Protein AF-A0A7K0NZ99-F1 (afdb_monomer_lite)

Structure (mmCIF, N/CA/C/O backbone):
data_AF-A0A7K0NZ99-F1
#
_entry.id   AF-A0A7K0NZ99-F1
#
loop_
_atom_site.group_PDB
_atom_site.id
_atom_site.type_symbol
_atom_site.label_atom_id
_atom_site.label_alt_id
_atom_site.label_comp_id
_atom_site.label_asym_id
_atom_site.label_entity_id
_atom_site.label_seq_id
_atom_site.pdbx_PDB_ins_code
_atom_site.Cartn_x
_atom_site.Cartn_y
_atom_site.Cartn_z
_atom_site.occupancy
_atom_site.B_iso_or_equiv
_atom_site.auth_seq_id
_atom_site.auth_comp_id
_atom_site.auth_asym_id
_atom_site.auth_atom_id
_atom_site.pdbx_PDB_model_num
ATOM 1 N N . MET A 1 1 ? -3.216 16.483 -11.022 1.00 39.66 1 MET A N 1
ATOM 2 C CA . MET A 1 1 ? -2.498 16.803 -12.276 1.00 39.66 1 MET A CA 1
ATOM 3 C C . MET A 1 1 ? -1.956 15.500 -12.812 1.00 39.66 1 MET A C 1
ATOM 5 O O . MET A 1 1 ? -1.263 14.823 -12.070 1.00 39.66 1 MET A O 1
ATOM 9 N N . ILE A 1 2 ? -2.311 15.121 -14.036 1.00 43.19 2 ILE A N 1
ATOM 10 C CA . ILE A 1 2 ? -1.664 13.999 -14.721 1.00 43.19 2 ILE A CA 1
ATOM 11 C C . ILE A 1 2 ? -0.372 14.582 -15.298 1.00 43.19 2 ILE A C 1
ATOM 13 O O . ILE A 1 2 ? -0.442 15.496 -16.117 1.00 43.19 2 ILE A O 1
ATOM 17 N N . HIS A 1 3 ? 0.785 14.154 -14.794 1.00 52.03 3 HIS A N 1
ATOM 18 C CA . HIS A 1 3 ? 2.063 14.492 -15.415 1.00 52.03 3 HIS A CA 1
ATOM 19 C C . HIS A 1 3 ? 2.151 13.718 -16.735 1.00 52.03 3 HIS A C 1
ATOM 21 O O . HIS A 1 3 ? 2.028 12.497 -16.740 1.00 52.03 3 HIS A O 1
ATOM 27 N N . ASP A 1 4 ? 2.294 14.449 -17.840 1.00 58.53 4 ASP A N 1
ATOM 28 C CA . ASP A 1 4 ? 2.250 13.941 -19.223 1.00 58.53 4 ASP A CA 1
ATOM 29 C C . ASP A 1 4 ? 3.481 13.076 -19.590 1.00 58.53 4 ASP A C 1
ATOM 31 O O . ASP A 1 4 ? 3.519 12.444 -20.643 1.00 58.53 4 ASP A O 1
ATOM 35 N N . ASP A 1 5 ? 4.466 12.981 -18.689 1.00 77.38 5 ASP A N 1
ATOM 36 C CA . ASP A 1 5 ? 5.663 12.158 -18.857 1.00 77.38 5 ASP A CA 1
ATOM 37 C C . ASP A 1 5 ? 5.552 10.855 -18.058 1.00 77.38 5 ASP A C 1
ATOM 39 O O . ASP A 1 5 ? 5.582 10.835 -16.821 1.00 77.38 5 ASP A O 1
ATOM 43 N N . ARG A 1 6 ? 5.454 9.735 -18.784 1.00 84.94 6 ARG A N 1
ATOM 44 C CA . ARG A 1 6 ? 5.584 8.397 -18.193 1.00 84.94 6 ARG A CA 1
ATOM 45 C C . ARG A 1 6 ? 6.985 8.239 -17.588 1.00 84.94 6 ARG A C 1
ATOM 47 O O . ARG A 1 6 ? 7.961 8.579 -18.260 1.00 84.94 6 ARG A O 1
ATOM 54 N N . PRO A 1 7 ? 7.110 7.696 -16.365 1.00 93.19 7 PRO A N 1
ATOM 55 C CA . PRO A 1 7 ? 8.413 7.508 -15.750 1.00 93.19 7 PRO A CA 1
ATOM 56 C C . PRO A 1 7 ? 9.275 6.497 -16.499 1.00 93.19 7 PRO A C 1
ATOM 58 O O . PRO A 1 7 ? 8.796 5.635 -17.236 1.00 93.19 7 PRO A O 1
ATOM 61 N N . THR A 1 8 ? 10.572 6.609 -16.260 1.00 94.00 8 THR A N 1
ATOM 62 C CA . THR A 1 8 ? 11.622 5.733 -16.773 1.00 94.00 8 THR A CA 1
ATOM 63 C C . THR A 1 8 ? 12.283 4.992 -15.613 1.00 94.00 8 THR A C 1
ATOM 65 O O . THR A 1 8 ? 12.077 5.325 -14.445 1.00 94.00 8 THR A O 1
ATOM 68 N N . LEU A 1 9 ? 13.131 4.008 -15.917 1.00 94.50 9 LEU A N 1
ATOM 69 C CA . LEU A 1 9 ? 13.919 3.324 -14.885 1.00 94.50 9 LEU A CA 1
ATOM 70 C C . LEU A 1 9 ? 14.856 4.258 -14.108 1.00 94.50 9 LEU A C 1
ATOM 72 O O . LEU A 1 9 ? 15.238 3.913 -12.992 1.00 94.50 9 LEU A O 1
ATOM 76 N N . ASP A 1 10 ? 15.184 5.427 -14.655 1.00 95.81 10 ASP A N 1
ATOM 77 C CA . ASP A 1 10 ? 16.083 6.379 -14.008 1.00 95.81 10 ASP A CA 1
ATOM 78 C C . ASP A 1 10 ? 15.380 7.210 -12.924 1.00 95.81 10 ASP A C 1
ATOM 80 O O . ASP A 1 10 ? 16.040 7.664 -11.998 1.00 95.81 10 ASP A O 1
ATOM 84 N N . ASN A 1 11 ? 14.052 7.386 -12.998 1.00 95.69 11 ASN A N 1
ATOM 85 C CA . ASN A 1 11 ? 13.314 8.309 -12.121 1.00 95.69 11 ASN A CA 1
ATOM 86 C C . ASN A 1 11 ? 12.032 7.735 -11.485 1.00 95.69 11 ASN A C 1
ATOM 88 O O . ASN A 1 11 ? 11.333 8.440 -10.761 1.00 95.69 11 ASN A O 1
ATOM 92 N N . TRP A 1 12 ? 11.702 6.462 -11.714 1.00 95.56 12 TRP A N 1
ATOM 93 C CA . TRP A 1 12 ? 10.458 5.847 -11.224 1.00 95.56 12 TRP A CA 1
ATOM 94 C C . TRP A 1 12 ? 10.278 5.849 -9.695 1.00 95.56 12 TRP A C 1
ATOM 96 O O . TRP A 1 12 ? 9.150 5.774 -9.214 1.00 95.56 12 TRP A O 1
ATOM 106 N N . LEU A 1 13 ? 11.362 5.938 -8.919 1.00 95.38 13 LEU A N 1
ATOM 107 C CA . LEU A 1 13 ? 11.315 6.019 -7.450 1.00 95.38 13 LEU A CA 1
ATOM 108 C C . LEU A 1 13 ? 11.381 7.453 -6.912 1.00 95.38 13 LEU A C 1
ATOM 110 O O . LEU A 1 13 ? 11.407 7.654 -5.698 1.00 95.38 13 LEU A O 1
ATOM 114 N N . GLU A 1 14 ? 11.415 8.447 -7.791 1.00 95.38 14 GLU A N 1
ATOM 115 C CA . GLU A 1 14 ? 11.511 9.851 -7.418 1.00 95.38 14 GLU A CA 1
ATOM 116 C C . GLU A 1 14 ? 10.133 10.522 -7.506 1.00 95.38 14 GLU A C 1
ATOM 118 O O . GLU A 1 14 ? 9.314 10.168 -8.363 1.00 95.38 14 GLU A O 1
ATOM 123 N N . PRO A 1 15 ? 9.827 11.510 -6.647 1.00 92.56 15 PR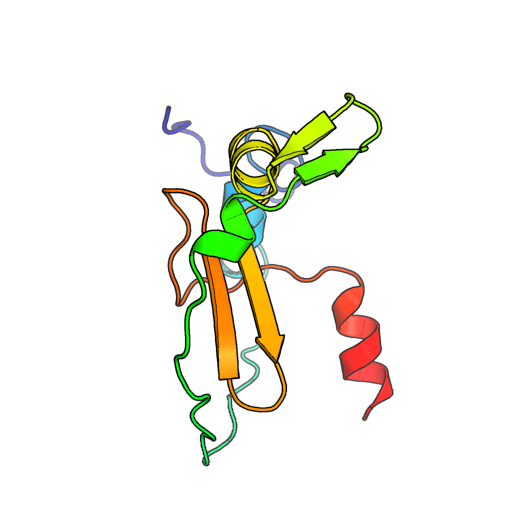O A N 1
ATOM 124 C CA . PRO A 1 15 ? 8.679 12.377 -6.867 1.00 92.56 15 PRO A CA 1
ATOM 125 C C . PRO A 1 15 ? 8.798 13.116 -8.213 1.00 92.56 15 PRO A C 1
ATOM 127 O O . PRO A 1 15 ? 9.891 13.564 -8.559 1.00 92.56 15 PRO A O 1
ATOM 130 N N . PRO A 1 16 ? 7.694 13.298 -8.961 1.00 91.75 16 PRO A N 1
ATOM 131 C CA . PRO A 1 16 ? 6.312 12.924 -8.635 1.00 91.75 16 PRO A CA 1
ATOM 132 C C . PRO A 1 16 ? 5.912 11.503 -9.091 1.00 91.75 16 PRO A C 1
ATOM 134 O O . PRO A 1 16 ? 4.749 11.125 -8.980 1.00 91.75 16 PRO A O 1
ATOM 137 N N . HIS A 1 17 ? 6.841 10.714 -9.632 1.00 94.12 17 HIS A N 1
ATOM 138 C CA . HIS A 1 17 ? 6.557 9.445 -10.307 1.00 94.12 17 HIS A CA 1
ATOM 139 C C . HIS A 1 17 ? 6.323 8.254 -9.374 1.00 94.12 17 HIS A C 1
ATOM 141 O O . HIS A 1 17 ? 5.751 7.248 -9.807 1.00 94.12 17 HIS A O 1
ATOM 147 N N . LEU A 1 18 ? 6.763 8.360 -8.119 1.00 93.62 18 LEU A N 1
ATOM 148 C CA . LEU A 1 18 ? 6.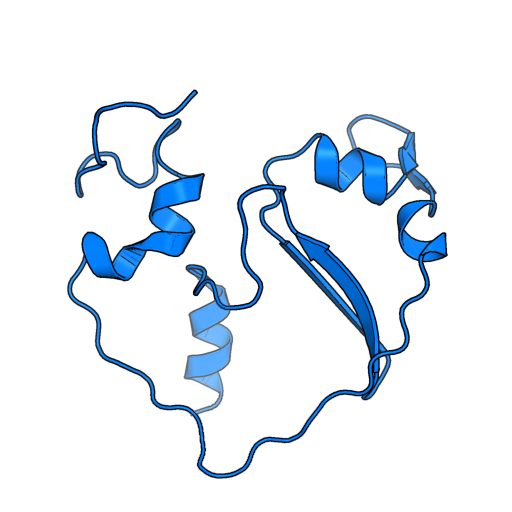758 7.274 -7.140 1.00 93.62 18 LEU A CA 1
ATOM 149 C C . LEU A 1 18 ? 5.400 6.550 -7.053 1.00 93.62 18 LEU A C 1
ATOM 151 O O . LEU A 1 18 ? 5.332 5.361 -7.352 1.00 93.62 18 LEU A O 1
ATOM 155 N N . HIS A 1 19 ? 4.312 7.257 -6.729 1.00 91.75 19 HIS A N 1
ATOM 156 C CA . HIS A 1 19 ? 2.986 6.656 -6.482 1.00 91.75 19 HIS A CA 1
ATOM 157 C C . HIS A 1 19 ? 2.417 5.871 -7.659 1.00 91.75 19 HIS A C 1
ATOM 159 O O . HIS A 1 19 ? 1.787 4.825 -7.489 1.00 91.75 19 HIS A O 1
ATOM 165 N N . TRP A 1 20 ? 2.632 6.370 -8.875 1.00 93.19 20 TRP A N 1
ATOM 166 C CA . TRP A 1 20 ? 2.253 5.636 -10.074 1.00 93.19 20 TRP A CA 1
ATOM 167 C C . TRP A 1 20 ? 3.146 4.401 -10.226 1.00 93.19 20 TRP A C 1
ATOM 169 O O . TRP A 1 20 ? 2.674 3.273 -10.349 1.00 93.19 20 TRP A O 1
ATOM 179 N N . SER A 1 21 ? 4.459 4.584 -10.131 1.00 95.62 21 SER A N 1
ATOM 180 C CA . SER A 1 21 ? 5.417 3.520 -10.421 1.00 95.62 21 SER A CA 1
ATOM 181 C C . SER A 1 21 ? 5.320 2.335 -9.457 1.00 95.62 21 SER A C 1
ATOM 183 O O . SER A 1 21 ? 5.503 1.193 -9.881 1.00 95.62 21 SER A O 1
ATOM 185 N N . LEU A 1 22 ? 4.965 2.562 -8.185 1.00 95.12 22 LEU A N 1
ATOM 186 C CA . LEU A 1 22 ? 4.760 1.481 -7.213 1.00 95.12 22 LEU A CA 1
ATOM 187 C C . LEU A 1 22 ? 3.577 0.568 -7.565 1.00 95.12 22 LEU A C 1
ATOM 189 O O . LEU A 1 22 ? 3.597 -0.603 -7.192 1.00 95.12 22 LEU A O 1
ATOM 193 N N . ARG A 1 23 ? 2.588 1.057 -8.319 1.00 95.44 23 ARG A N 1
ATOM 194 C CA . ARG A 1 23 ? 1.414 0.284 -8.770 1.00 95.44 23 ARG A CA 1
ATOM 195 C C . ARG A 1 23 ? 1.536 -0.224 -10.207 1.00 95.44 23 ARG A C 1
ATOM 197 O O . ARG A 1 23 ? 0.845 -1.158 -10.607 1.00 95.44 23 ARG A O 1
ATOM 204 N N . HIS A 1 24 ? 2.474 0.341 -10.962 1.00 94.69 24 HIS A N 1
ATOM 205 C CA . HIS A 1 24 ? 2.695 0.055 -12.378 1.00 94.69 24 HIS A CA 1
ATOM 206 C C . HIS A 1 24 ? 4.083 -0.540 -12.670 1.00 94.69 24 HIS A C 1
ATOM 208 O O . HIS A 1 24 ? 4.536 -0.549 -13.810 1.00 94.69 24 HIS A O 1
ATOM 214 N N . ALA A 1 25 ? 4.764 -1.113 -11.670 1.00 94.69 25 ALA A N 1
ATOM 215 C CA . ALA A 1 25 ? 6.141 -1.610 -11.800 1.00 94.69 25 ALA A CA 1
ATOM 216 C C . ALA A 1 25 ? 6.359 -2.587 -12.978 1.00 94.69 25 ALA A C 1
ATOM 218 O O . ALA A 1 25 ? 7.426 -2.597 -13.589 1.00 94.69 25 ALA A O 1
ATOM 219 N N . ARG A 1 26 ? 5.341 -3.381 -13.343 1.00 95.00 26 ARG A N 1
ATOM 220 C CA . ARG A 1 26 ? 5.384 -4.312 -14.491 1.00 95.00 26 ARG A CA 1
ATOM 221 C C . ARG A 1 26 ? 5.448 -3.633 -15.862 1.00 95.00 26 ARG A C 1
ATOM 223 O O . ARG A 1 26 ? 5.772 -4.296 -16.839 1.00 95.00 26 ARG A O 1
ATOM 230 N N . GLU A 1 27 ? 5.100 -2.353 -15.936 1.00 94.31 27 GLU A N 1
ATOM 231 C CA . GLU A 1 27 ? 5.209 -1.536 -17.148 1.00 94.31 27 GLU A CA 1
ATOM 232 C C . GLU A 1 27 ? 6.617 -0.944 -17.310 1.00 94.31 27 GLU A C 1
ATOM 234 O O . GLU A 1 27 ? 6.969 -0.494 -18.396 1.00 94.31 27 GLU A O 1
ATOM 239 N N . LEU A 1 28 ? 7.431 -0.977 -16.248 1.00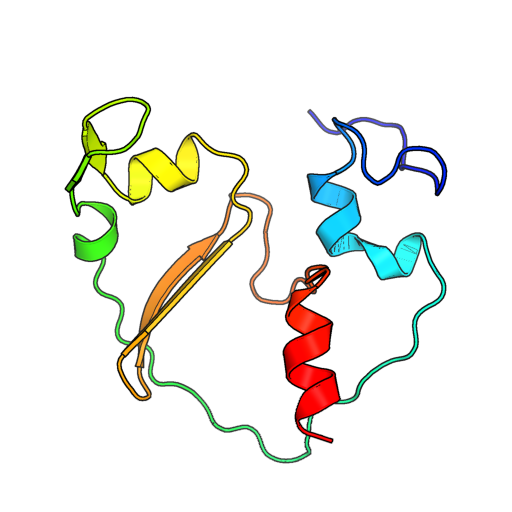 94.25 28 LEU A N 1
ATOM 240 C CA . LEU A 1 28 ? 8.783 -0.417 -16.208 1.00 94.25 28 LEU A CA 1
ATOM 241 C C . LEU A 1 28 ? 9.867 -1.502 -16.218 1.00 94.25 28 LEU A C 1
ATOM 243 O O . LEU A 1 28 ? 10.896 -1.353 -16.872 1.00 94.25 28 LEU A O 1
ATOM 247 N N . ILE A 1 29 ? 9.646 -2.596 -15.484 1.00 93.31 29 ILE A N 1
ATOM 248 C CA . ILE A 1 29 ? 10.634 -3.652 -15.242 1.00 93.31 29 ILE A CA 1
ATOM 249 C C . ILE A 1 29 ? 10.044 -4.998 -15.691 1.00 93.31 29 ILE A C 1
ATOM 251 O O . ILE A 1 29 ? 8.886 -5.288 -15.378 1.00 93.31 29 ILE A O 1
ATOM 255 N N . PRO A 1 30 ? 10.815 -5.866 -16.376 1.00 95.56 30 PRO A N 1
ATOM 256 C CA . PRO A 1 30 ? 10.380 -7.229 -16.660 1.00 95.56 30 PRO A CA 1
ATOM 257 C C . PRO A 1 30 ? 9.999 -7.977 -15.376 1.00 95.56 30 PRO A C 1
ATOM 259 O O . PRO A 1 30 ? 10.784 -8.054 -14.431 1.00 95.56 30 PRO A O 1
ATOM 262 N N . THR A 1 31 ? 8.799 -8.557 -15.344 1.00 96.31 31 THR A N 1
ATOM 263 C CA . THR A 1 31 ? 8.285 -9.293 -14.179 1.00 96.31 31 THR A CA 1
ATOM 264 C C . THR A 1 31 ? 7.893 -10.717 -14.548 1.00 96.31 31 THR A C 1
ATOM 266 O O . THR A 1 31 ? 7.437 -10.994 -15.657 1.00 96.31 31 THR A O 1
ATOM 269 N N . ALA A 1 32 ? 8.050 -11.633 -13.592 1.00 95.75 32 ALA A N 1
ATOM 270 C CA . ALA A 1 32 ? 7.463 -12.963 -13.662 1.00 95.75 32 ALA A CA 1
ATOM 271 C C . ALA A 1 32 ? 6.126 -12.975 -12.908 1.00 95.75 32 ALA A C 1
ATOM 273 O O . ALA A 1 32 ? 6.012 -12.420 -11.815 1.00 95.75 32 ALA A O 1
ATOM 274 N N . LEU A 1 33 ? 5.113 -13.633 -13.476 1.00 93.38 33 LEU A N 1
ATOM 275 C CA . LEU A 1 33 ? 3.816 -13.785 -12.822 1.00 93.38 33 LEU A CA 1
ATOM 276 C C . LEU A 1 33 ? 3.888 -14.855 -11.725 1.00 93.38 33 LEU A C 1
ATOM 278 O O . LEU A 1 33 ? 4.053 -16.040 -12.019 1.00 93.38 33 LEU A O 1
ATOM 282 N N . VAL A 1 34 ? 3.654 -14.453 -10.477 1.00 92.38 34 VAL A N 1
ATOM 283 C CA . VAL A 1 34 ? 3.317 -15.382 -9.391 1.00 92.38 34 VAL A CA 1
ATOM 284 C C . VAL A 1 34 ? 1.817 -15.662 -9.466 1.00 92.38 34 VAL A C 1
ATOM 286 O O . VAL A 1 34 ? 0.997 -14.786 -9.194 1.00 92.38 34 VAL A O 1
ATOM 289 N N . ARG A 1 35 ? 1.442 -16.869 -9.902 1.00 93.69 35 ARG A N 1
ATOM 290 C CA . ARG A 1 35 ? 0.029 -17.262 -10.007 1.00 93.69 35 ARG A CA 1
ATOM 291 C C . ARG A 1 35 ? -0.566 -17.453 -8.611 1.00 93.69 35 ARG A C 1
ATOM 293 O O . ARG A 1 35 ? 0.075 -18.037 -7.742 1.00 93.69 35 ARG A O 1
ATOM 300 N N . ARG A 1 36 ? -1.809 -17.005 -8.418 1.00 91.75 36 ARG A N 1
ATOM 301 C CA . ARG A 1 36 ? -2.594 -17.363 -7.227 1.00 91.75 36 ARG A CA 1
ATOM 302 C C . ARG A 1 36 ? -2.852 -18.876 -7.182 1.00 91.75 36 ARG A C 1
ATOM 304 O O . ARG A 1 36 ? -2.850 -19.527 -8.227 1.00 91.75 36 ARG A O 1
ATOM 311 N N . GLY A 1 37 ? -3.137 -19.405 -5.993 1.00 91.75 37 GLY A N 1
ATOM 312 C CA . GLY A 1 37 ? -3.610 -20.783 -5.828 1.00 91.75 37 GLY A CA 1
ATOM 313 C C . GLY A 1 37 ? -4.977 -21.030 -6.481 1.00 91.75 37 GLY A C 1
ATOM 314 O O . GLY A 1 37 ? -5.710 -20.090 -6.799 1.00 91.75 37 GLY A O 1
ATOM 315 N N . GLU A 1 38 ? -5.319 -22.303 -6.682 1.00 94.81 38 GLU A N 1
ATOM 316 C CA . GLU A 1 38 ? -6.596 -22.715 -7.288 1.00 94.81 38 GLU A CA 1
ATOM 317 C C . GLU A 1 38 ? -7.794 -22.434 -6.373 1.00 94.81 38 GLU A C 1
ATOM 319 O O . GLU A 1 38 ? -8.863 -22.043 -6.844 1.00 94.81 38 GLU A O 1
ATOM 324 N N . SER A 1 39 ? -7.610 -22.592 -5.060 1.00 94.50 39 SER A N 1
ATOM 325 C CA . SER A 1 39 ? -8.622 -22.295 -4.053 1.00 94.50 39 SER A CA 1
ATOM 326 C C . SER A 1 39 ? -8.462 -20.876 -3.509 1.00 94.50 39 SER A C 1
ATOM 328 O O . SER A 1 39 ? -7.362 -20.404 -3.220 1.00 94.50 39 SER A O 1
ATOM 330 N N . ILE A 1 40 ? -9.593 -20.189 -3.353 1.00 90.50 40 ILE A N 1
ATOM 331 C CA . ILE A 1 40 ? -9.668 -18.863 -2.739 1.00 90.50 40 ILE A CA 1
ATOM 332 C C . ILE A 1 40 ? -10.430 -19.012 -1.435 1.00 90.50 40 ILE A C 1
ATOM 334 O O . ILE A 1 40 ? -11.528 -19.566 -1.408 1.00 90.50 40 ILE A O 1
ATOM 338 N N . ARG A 1 41 ? -9.867 -18.471 -0.359 1.00 91.12 41 ARG A N 1
ATOM 339 C CA . ARG A 1 41 ? -10.594 -18.279 0.889 1.00 91.12 41 ARG A CA 1
ATOM 340 C C . ARG A 1 41 ? -11.085 -16.840 0.943 1.00 91.12 41 ARG A C 1
ATOM 342 O O . ARG A 1 41 ? -10.274 -15.929 1.080 1.00 91.12 41 ARG A O 1
ATOM 349 N N . ALA A 1 42 ? -12.396 -16.650 0.818 1.00 93.00 42 ALA A N 1
ATOM 350 C CA . ALA A 1 42 ? -13.012 -15.343 1.007 1.00 93.00 42 ALA A CA 1
ATOM 351 C C . ALA A 1 42 ? -12.847 -14.889 2.467 1.00 93.00 42 ALA A C 1
ATOM 353 O O . ALA A 1 42 ? -13.027 -15.685 3.392 1.00 93.00 42 ALA A O 1
ATOM 354 N N . LEU A 1 43 ? -12.491 -13.621 2.656 1.00 95.19 43 LEU A N 1
ATOM 355 C CA . LEU A 1 43 ? -12.558 -12.960 3.957 1.00 95.19 43 LEU A CA 1
ATOM 356 C C . LEU A 1 43 ? -13.978 -12.421 4.162 1.00 95.19 43 LEU A C 1
ATOM 358 O O . LEU A 1 43 ? -14.678 -12.136 3.189 1.00 95.19 43 LEU A O 1
ATOM 362 N N . ARG A 1 44 ? -14.415 -12.317 5.417 1.00 97.38 44 ARG A N 1
ATOM 363 C CA . ARG A 1 44 ? -15.695 -11.682 5.753 1.00 97.38 44 ARG A CA 1
ATOM 364 C C . ARG A 1 44 ? -15.531 -10.173 5.648 1.00 97.38 44 ARG A C 1
ATOM 366 O O . ARG A 1 44 ? -14.491 -9.657 6.039 1.00 97.38 44 ARG A O 1
ATOM 373 N N . ASP A 1 45 ? -16.549 -9.494 5.152 1.00 96.50 45 ASP A N 1
ATOM 374 C CA . ASP A 1 45 ? -16.608 -8.035 5.142 1.00 96.50 45 ASP A CA 1
ATOM 375 C C . ASP A 1 45 ? -17.418 -7.579 6.363 1.00 96.50 45 ASP A C 1
ATOM 377 O O . ASP A 1 45 ? -18.568 -7.994 6.521 1.00 96.50 45 ASP A O 1
ATOM 381 N N . ASP A 1 46 ? -16.786 -6.838 7.273 1.00 97.50 46 ASP A N 1
ATOM 382 C CA . ASP A 1 46 ? -17.358 -6.386 8.553 1.00 97.50 46 ASP A CA 1
ATOM 383 C C . ASP A 1 46 ? -16.807 -4.992 8.921 1.00 97.50 46 ASP A C 1
ATOM 385 O O . ASP A 1 46 ? -16.125 -4.846 9.942 1.00 97.50 46 ASP A O 1
ATOM 389 N N . PRO A 1 47 ? -16.997 -3.980 8.049 1.00 95.75 47 PRO A N 1
ATOM 390 C CA . PRO A 1 47 ? -16.360 -2.680 8.204 1.00 95.75 47 PRO A CA 1
ATOM 391 C C . PRO A 1 47 ? -16.887 -1.930 9.432 1.00 95.75 47 PRO A C 1
ATOM 393 O O . PRO A 1 47 ? -18.091 -1.838 9.668 1.00 95.75 47 PRO A O 1
ATOM 396 N N . ASP A 1 48 ? -15.960 -1.345 10.184 1.00 96.00 48 ASP A N 1
ATOM 397 C CA . ASP A 1 48 ? -16.223 -0.425 11.286 1.00 96.00 48 ASP A CA 1
ATOM 398 C C . ASP A 1 48 ? -15.688 0.958 10.899 1.00 96.00 48 ASP A C 1
ATOM 400 O O . ASP A 1 48 ? -14.510 1.270 11.097 1.00 96.00 48 ASP A O 1
ATOM 404 N N . ASP A 1 49 ? -16.560 1.792 10.327 1.00 91.19 49 ASP A N 1
ATOM 405 C CA . ASP A 1 49 ? -16.210 3.153 9.894 1.00 91.19 49 ASP A CA 1
ATOM 406 C C . ASP A 1 49 ? -15.689 4.018 11.056 1.00 91.19 49 ASP A C 1
ATOM 408 O O . ASP A 1 49 ? -14.884 4.928 10.840 1.00 91.19 49 ASP A O 1
ATOM 412 N N . GLY A 1 50 ? -16.057 3.689 12.302 1.00 96.38 50 GLY A N 1
ATOM 413 C CA . GLY A 1 50 ? -15.555 4.360 13.501 1.00 96.38 50 GLY A CA 1
ATOM 414 C C . GLY A 1 50 ? -14.043 4.212 13.689 1.00 96.38 50 GLY A C 1
ATOM 415 O O . GLY A 1 50 ? -13.430 5.010 14.402 1.00 96.38 50 GLY A O 1
ATOM 416 N N . LEU A 1 51 ? -13.405 3.246 13.014 1.00 97.19 51 LEU A N 1
ATOM 417 C CA . LEU A 1 51 ? -11.950 3.111 12.999 1.00 97.19 51 LEU A CA 1
ATOM 418 C C . LEU A 1 51 ? -11.257 4.302 12.328 1.00 97.19 51 LEU A C 1
ATOM 420 O O . LEU A 1 51 ? -10.149 4.651 12.733 1.00 97.19 51 LEU A O 1
ATOM 424 N N . LEU A 1 52 ? -11.885 4.960 11.349 1.00 97.56 52 LEU A N 1
ATOM 425 C CA . LEU A 1 52 ? -11.312 6.153 10.714 1.00 97.56 52 LEU A CA 1
ATOM 426 C C . LEU A 1 52 ? -11.320 7.369 11.649 1.00 97.56 52 LEU A C 1
ATOM 428 O O . LEU A 1 52 ? -10.437 8.220 11.539 1.00 97.56 52 LEU A O 1
ATOM 432 N N . ASP A 1 53 ? -12.251 7.419 12.599 1.00 97.94 53 ASP A N 1
ATOM 433 C CA . ASP A 1 53 ? -12.375 8.500 13.582 1.00 97.94 53 ASP A CA 1
ATOM 434 C C . ASP A 1 53 ? -11.482 8.299 14.816 1.00 97.94 53 ASP A C 1
ATOM 436 O O . ASP A 1 53 ? -11.388 9.180 15.673 1.00 97.94 53 ASP A O 1
ATOM 440 N N . LEU A 1 54 ? -10.794 7.155 14.925 1.00 97.88 54 LEU A N 1
ATOM 441 C CA . LEU A 1 54 ? -9.886 6.903 16.038 1.00 97.88 54 LEU A CA 1
ATOM 442 C C . LEU A 1 54 ? -8.744 7.917 16.052 1.00 97.88 54 LEU A C 1
ATOM 444 O O . LEU A 1 54 ? -7.933 8.012 15.132 1.00 97.88 54 LEU A O 1
ATOM 448 N N . GLU A 1 55 ? -8.664 8.648 17.155 1.00 98.00 55 GLU A N 1
ATOM 449 C CA . GLU A 1 55 ? -7.641 9.652 17.398 1.00 98.00 55 GLU A CA 1
ATOM 450 C C . GLU A 1 55 ? -6.360 9.020 17.944 1.00 98.00 55 GLU A C 1
ATOM 452 O O . GLU A 1 55 ? -6.385 8.248 18.906 1.00 98.00 55 GLU A O 1
ATOM 457 N N . PHE A 1 56 ? -5.218 9.435 17.406 1.00 97.06 56 PHE A N 1
ATOM 458 C CA . PHE A 1 56 ? -3.907 9.079 17.934 1.00 97.06 56 PHE A CA 1
ATOM 459 C C . PHE A 1 56 ? -2.984 10.298 17.974 1.00 97.06 56 PHE A C 1
ATOM 461 O O . PHE A 1 56 ? -3.201 11.301 17.293 1.00 97.06 56 PHE A O 1
ATOM 468 N N . VAL A 1 57 ? -1.943 10.224 18.804 1.00 97.38 57 VAL A N 1
ATOM 469 C CA . VAL A 1 57 ? -0.912 11.265 18.891 1.00 97.38 57 VAL A CA 1
ATOM 470 C C . VAL A 1 57 ? 0.293 10.813 18.076 1.00 97.38 57 VAL A C 1
ATOM 472 O O . VAL A 1 57 ? 0.994 9.880 18.460 1.00 97.38 57 VAL A O 1
ATOM 475 N N . GLY A 1 58 ? 0.512 11.463 16.936 1.00 91.00 58 GLY A N 1
ATOM 476 C CA . GLY A 1 58 ? 1.687 11.268 16.095 1.00 91.00 58 GLY A CA 1
ATOM 477 C C . GLY A 1 58 ? 2.717 12.387 16.262 1.00 91.00 58 GLY A C 1
ATOM 478 O O . GLY A 1 58 ? 2.551 13.315 17.051 1.00 91.00 58 GLY A O 1
ATOM 479 N N . HIS A 1 59 ? 3.776 12.333 15.454 1.00 90.06 59 HIS A N 1
ATOM 480 C CA . HIS A 1 59 ? 4.835 13.352 15.436 1.00 90.06 59 HIS A CA 1
ATOM 481 C C . HIS A 1 59 ? 4.340 14.760 15.046 1.00 90.06 59 HIS A C 1
ATOM 483 O O . HIS A 1 59 ? 4.914 15.754 15.474 1.00 90.06 59 HIS A O 1
ATOM 489 N N . GLN A 1 60 ? 3.263 14.846 14.259 1.00 90.44 60 GLN A N 1
ATOM 490 C CA . GLN A 1 60 ? 2.604 16.097 13.854 1.00 90.44 60 GLN A CA 1
ATOM 491 C C . GLN A 1 60 ? 1.466 16.507 14.807 1.00 90.44 60 GLN A C 1
ATOM 493 O O . GLN A 1 60 ? 0.677 17.389 14.483 1.00 90.44 60 GLN A O 1
ATOM 498 N N . GLY A 1 61 ? 1.370 15.874 15.979 1.00 95.00 61 GLY A N 1
ATOM 499 C CA . GLY A 1 61 ? 0.309 16.111 16.950 1.00 95.00 61 GLY A CA 1
ATOM 500 C C 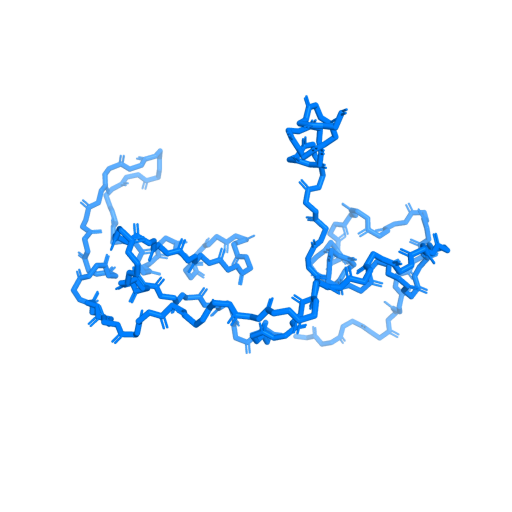. GLY A 1 61 ? -0.845 15.117 16.838 1.00 95.00 61 GLY A C 1
ATOM 501 O O . GLY A 1 61 ? -0.707 14.017 16.295 1.00 95.00 61 GLY A O 1
ATOM 502 N N . ARG A 1 62 ? -1.978 15.495 17.431 1.00 97.69 62 ARG A N 1
ATOM 503 C CA . ARG A 1 62 ? -3.176 14.660 17.532 1.00 97.69 62 ARG A CA 1
ATOM 504 C C . ARG A 1 62 ? -4.030 14.759 16.264 1.00 97.69 62 ARG A C 1
ATOM 506 O O . ARG A 1 62 ? -4.275 15.871 15.804 1.00 97.69 62 ARG A O 1
ATOM 513 N N . ARG A 1 63 ? -4.467 13.617 15.725 1.00 97.56 63 ARG A N 1
ATOM 514 C CA . ARG A 1 63 ? -5.366 13.518 14.560 1.00 97.56 63 ARG A CA 1
ATOM 515 C C . ARG A 1 63 ? -6.066 12.160 14.496 1.00 97.56 63 ARG A C 1
ATOM 517 O O . ARG A 1 63 ? -5.566 11.189 15.070 1.00 97.56 63 ARG A O 1
ATOM 524 N N . SER A 1 64 ? -7.136 12.079 13.708 1.00 98.06 64 SER A N 1
ATOM 525 C CA . SER A 1 64 ? -7.799 10.817 13.377 1.00 98.06 64 SER A CA 1
ATOM 526 C C . SER A 1 64 ? -6.987 9.973 12.387 1.00 98.06 64 SER A C 1
ATOM 528 O O . SER A 1 64 ? -6.161 10.500 11.629 1.00 98.06 64 SER A O 1
ATOM 530 N N . ILE A 1 65 ? -7.237 8.660 12.357 1.00 97.31 65 ILE A N 1
ATOM 531 C CA . ILE A 1 65 ? -6.684 7.744 11.344 1.00 97.31 65 ILE A CA 1
ATOM 532 C C . ILE A 1 65 ? -7.070 8.203 9.933 1.00 97.31 65 ILE A C 1
ATOM 534 O O . ILE A 1 65 ? -6.204 8.281 9.065 1.00 97.31 65 ILE A O 1
ATOM 538 N N . GLY A 1 66 ? -8.331 8.573 9.705 1.00 97.25 66 GLY A N 1
ATOM 539 C CA . GLY A 1 66 ? -8.808 9.039 8.403 1.00 97.25 66 GLY A CA 1
ATOM 540 C C . GLY A 1 66 ? -8.092 10.306 7.934 1.00 97.25 66 GLY A C 1
ATOM 541 O O . GLY A 1 66 ? -7.623 10.365 6.798 1.00 97.25 66 GLY A O 1
ATOM 542 N N . THR A 1 67 ? -7.915 11.287 8.826 1.00 96.75 67 THR A N 1
ATOM 543 C CA . THR A 1 67 ? -7.149 12.505 8.515 1.00 96.75 67 THR A CA 1
ATOM 544 C C . THR A 1 67 ? -5.697 12.169 8.206 1.00 96.75 67 THR A C 1
ATOM 546 O O . THR A 1 67 ? -5.119 12.706 7.265 1.00 96.75 67 THR A O 1
ATOM 549 N N . TRP A 1 68 ? -5.080 11.275 8.981 1.00 96.81 68 TRP A N 1
ATOM 550 C CA . TRP A 1 68 ? -3.710 10.845 8.724 1.00 96.81 68 TRP A CA 1
ATOM 551 C C . TRP A 1 68 ? -3.549 10.217 7.336 1.00 96.81 68 TRP A C 1
ATOM 553 O O . TRP A 1 68 ? -2.658 10.627 6.597 1.00 96.81 68 TRP A O 1
ATOM 563 N N . LEU A 1 69 ? -4.427 9.285 6.964 1.00 96.19 69 LEU A N 1
ATOM 564 C CA . LEU A 1 69 ? -4.396 8.618 5.662 1.00 96.19 69 LEU A CA 1
ATOM 565 C C . LEU A 1 69 ? -4.559 9.608 4.500 1.00 96.19 69 LEU A C 1
ATOM 567 O O . LEU A 1 69 ? -3.839 9.513 3.517 1.00 96.19 69 LEU A O 1
ATOM 571 N N . GLN A 1 70 ? -5.437 10.607 4.635 1.00 95.12 70 GLN A N 1
ATOM 572 C CA . GLN A 1 70 ? -5.656 11.632 3.603 1.00 95.12 70 GLN A CA 1
ATOM 573 C C . GLN A 1 70 ? -4.514 12.651 3.473 1.00 95.12 70 GLN A C 1
ATOM 575 O O . GLN A 1 70 ? -4.369 13.284 2.432 1.00 95.12 70 GLN A O 1
ATOM 580 N N . THR A 1 71 ? -3.750 12.869 4.545 1.00 93.19 71 THR A N 1
ATOM 581 C CA . THR A 1 71 ? -2.699 13.904 4.616 1.00 93.19 71 THR A CA 1
ATOM 582 C C . THR A 1 71 ? -1.290 13.343 4.458 1.00 93.19 71 THR A C 1
ATOM 584 O O . THR A 1 71 ? -0.312 14.076 4.612 1.00 93.19 71 THR A O 1
ATOM 587 N N . THR A 1 72 ? -1.172 12.046 4.186 1.00 91.12 72 THR A N 1
ATOM 588 C CA . THR A 1 72 ? 0.105 11.373 3.967 1.00 91.12 72 THR A CA 1
ATOM 589 C C . THR A 1 72 ? 0.100 10.613 2.654 1.00 91.12 72 THR A C 1
ATOM 591 O O . THR A 1 72 ? -0.939 10.396 2.045 1.00 91.12 72 THR A O 1
ATOM 594 N N . GLU A 1 73 ? 1.285 10.190 2.235 1.00 92.38 73 GLU A N 1
ATOM 595 C CA . GLU A 1 73 ? 1.528 9.466 0.988 1.00 92.38 73 GLU A CA 1
ATOM 596 C C . GLU A 1 73 ? 1.172 7.964 1.114 1.00 92.38 73 GLU A C 1
ATOM 598 O O . GLU A 1 73 ? 1.914 7.094 0.661 1.00 92.38 73 GLU A O 1
ATOM 603 N N . VAL A 1 74 ? 0.086 7.624 1.821 1.00 94.88 74 VAL A N 1
ATOM 604 C CA . VAL A 1 74 ? -0.387 6.236 1.953 1.00 94.88 74 VAL A CA 1
ATOM 605 C C . VAL A 1 74 ? -1.293 5.909 0.771 1.00 94.88 74 VAL A C 1
ATOM 607 O O . VAL A 1 74 ? -2.317 6.555 0.582 1.00 94.88 74 VAL A O 1
ATOM 610 N N . ASP A 1 75 ? -0.962 4.859 0.020 1.00 96.06 75 ASP A N 1
ATOM 611 C CA . ASP A 1 75 ? -1.795 4.412 -1.103 1.00 96.06 75 ASP A CA 1
ATOM 612 C C . ASP A 1 75 ? -2.990 3.555 -0.636 1.00 96.06 75 ASP A C 1
ATOM 614 O O . ASP A 1 75 ? -4.100 3.665 -1.162 1.00 96.06 75 ASP A O 1
ATOM 618 N N . SER A 1 76 ? -2.801 2.691 0.370 1.00 96.00 76 SER A N 1
ATOM 619 C CA . SER A 1 76 ? -3.882 1.867 0.935 1.00 96.00 76 SER A CA 1
ATOM 620 C C . SER A 1 76 ? -3.592 1.361 2.352 1.00 96.00 76 SER A C 1
ATOM 622 O O . SER A 1 76 ? -2.437 1.231 2.761 1.00 96.00 76 SER A O 1
ATOM 624 N N . LEU A 1 77 ? -4.659 1.050 3.093 1.00 96.62 77 LEU A N 1
ATOM 625 C CA . LEU A 1 77 ? -4.623 0.393 4.398 1.00 96.62 77 LEU A CA 1
ATOM 626 C C . LEU A 1 77 ? -5.771 -0.619 4.503 1.00 96.62 77 LEU A C 1
ATOM 628 O O . LEU A 1 77 ? -6.935 -0.251 4.366 1.00 96.62 77 LEU A O 1
ATOM 632 N N . THR A 1 78 ? -5.444 -1.864 4.849 1.00 96.44 78 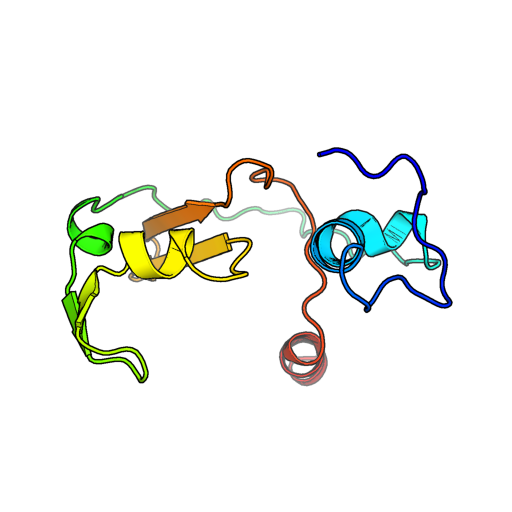THR A N 1
ATOM 633 C CA . THR A 1 78 ? -6.426 -2.903 5.195 1.00 96.44 78 THR A CA 1
ATOM 634 C C . THR A 1 78 ? -6.152 -3.410 6.608 1.00 96.44 78 THR A C 1
ATOM 636 O O . THR A 1 78 ? -5.013 -3.743 6.942 1.00 96.44 78 THR A O 1
ATOM 639 N N . VAL A 1 79 ? -7.190 -3.504 7.440 1.00 97.31 79 VAL A N 1
ATOM 640 C CA . VAL A 1 79 ? -7.114 -4.058 8.798 1.00 97.31 79 VAL A CA 1
ATOM 641 C C . VAL A 1 79 ? -7.983 -5.303 8.886 1.00 97.31 79 VAL A C 1
ATOM 643 O O . VAL A 1 79 ? -9.171 -5.277 8.564 1.00 97.31 79 VAL A O 1
ATOM 646 N N . LEU A 1 80 ? -7.384 -6.393 9.364 1.00 97.50 80 LEU A N 1
ATOM 647 C CA . LEU A 1 80 ? -8.066 -7.662 9.596 1.00 97.50 80 LEU A CA 1
ATOM 648 C C . LEU A 1 80 ? -8.236 -7.923 11.094 1.00 97.50 80 LEU A C 1
ATOM 650 O O . LEU A 1 80 ? -7.290 -7.777 11.871 1.00 97.50 80 LEU A O 1
ATOM 654 N N . ARG A 1 81 ? -9.419 -8.398 11.490 1.00 97.12 81 ARG A N 1
ATOM 655 C CA . ARG A 1 81 ? -9.685 -8.994 12.805 1.00 97.12 81 ARG A CA 1
ATOM 656 C C . ARG A 1 81 ? -10.120 -10.443 12.604 1.00 97.12 81 ARG A C 1
ATOM 658 O O . ARG A 1 81 ? -11.269 -10.727 12.278 1.00 97.12 81 ARG A O 1
ATOM 665 N N . GLY A 1 82 ? -9.188 -11.375 12.796 1.00 95.75 82 GLY A N 1
ATOM 666 C CA . GLY A 1 82 ? -9.433 -12.789 12.506 1.00 95.75 82 GLY A CA 1
ATOM 667 C C . GLY A 1 82 ? -9.673 -13.013 11.011 1.00 95.75 82 GLY A C 1
ATOM 668 O O . GLY A 1 82 ? -8.768 -12.814 10.207 1.00 95.75 82 GLY A O 1
ATOM 669 N N . GLU A 1 83 ? -10.883 -13.440 10.643 1.00 96.00 83 GLU A N 1
ATOM 670 C CA . GLU A 1 83 ? -11.279 -13.660 9.241 1.00 96.00 83 GLU A CA 1
ATOM 671 C C . GLU A 1 83 ? -12.026 -12.470 8.620 1.00 96.00 83 GLU A C 1
ATOM 673 O O . GLU A 1 83 ? -12.433 -12.568 7.463 1.00 96.00 83 GLU A O 1
ATOM 678 N N . SER A 1 84 ? -12.232 -11.389 9.377 1.00 97.50 84 SER A N 1
ATOM 679 C CA . SER A 1 84 ? -13.004 -10.224 8.946 1.00 97.50 84 SER A CA 1
ATOM 680 C C . SER A 1 84 ? -12.105 -9.061 8.536 1.00 97.50 84 SER A C 1
ATOM 682 O O . SER A 1 84 ? -11.191 -8.693 9.279 1.00 97.50 84 SER A O 1
ATOM 684 N N . VAL A 1 85 ? -12.391 -8.460 7.385 1.00 97.62 85 VAL A N 1
ATOM 685 C CA . VAL A 1 85 ? -11.921 -7.130 6.994 1.00 97.62 85 VAL A CA 1
ATOM 686 C C . VAL A 1 85 ? -12.755 -6.117 7.767 1.00 97.62 85 VAL A C 1
ATOM 688 O O . VAL A 1 85 ? -13.959 -6.033 7.559 1.00 97.62 85 VAL A O 1
ATOM 691 N N . VAL A 1 86 ? -12.118 -5.398 8.692 1.00 98.19 86 VAL A N 1
ATOM 692 C CA . VAL A 1 86 ? -12.798 -4.417 9.559 1.00 98.19 86 VAL A CA 1
ATOM 693 C C . VAL A 1 86 ? -12.536 -2.974 9.147 1.00 98.19 86 VAL A C 1
ATOM 695 O O . VAL A 1 86 ? -13.252 -2.073 9.559 1.00 98.19 86 VAL A O 1
ATOM 698 N N . LEU A 1 87 ? -11.511 -2.745 8.328 1.00 97.62 87 LEU A N 1
ATOM 699 C CA . LEU A 1 87 ? -11.262 -1.465 7.683 1.00 97.62 87 LEU A CA 1
ATOM 700 C C . LEU A 1 87 ? -10.568 -1.720 6.356 1.00 97.62 87 LEU A C 1
ATOM 702 O O . LEU A 1 87 ? -9.583 -2.461 6.300 1.00 97.62 87 LEU A O 1
ATOM 706 N N . GLU A 1 88 ? -11.035 -1.045 5.319 1.00 96.25 88 GLU A N 1
ATOM 707 C CA . GLU A 1 88 ? -10.332 -0.955 4.054 1.00 96.25 88 GLU A CA 1
ATOM 708 C C . GLU A 1 88 ? -10.412 0.475 3.526 1.00 96.25 88 GLU A C 1
ATOM 710 O O . GLU A 1 88 ? -11.484 0.986 3.213 1.00 96.25 88 GLU A O 1
ATOM 715 N N . TRP A 1 89 ? -9.260 1.132 3.443 1.00 97.00 89 TRP A N 1
ATOM 716 C CA . TRP A 1 89 ? -9.118 2.483 2.920 1.00 97.00 89 TRP A CA 1
ATOM 717 C C . TRP A 1 89 ? -8.137 2.482 1.748 1.00 97.00 89 TRP A C 1
ATOM 719 O O . TRP A 1 89 ? -7.116 1.789 1.773 1.00 97.00 89 TRP A O 1
ATOM 729 N N . ARG A 1 90 ? -8.443 3.267 0.715 1.00 96.31 90 ARG A N 1
ATOM 730 C CA . ARG A 1 90 ? -7.617 3.448 -0.483 1.00 96.31 90 ARG A CA 1
ATOM 731 C C . ARG A 1 90 ? -7.577 4.924 -0.845 1.00 96.31 90 ARG A C 1
ATOM 733 O O . ARG A 1 90 ? -8.596 5.606 -0.718 1.00 96.31 90 ARG A O 1
ATOM 740 N N . ALA A 1 91 ? -6.431 5.397 -1.323 1.00 95.81 91 ALA A N 1
ATOM 741 C CA . ALA A 1 91 ? -6.336 6.722 -1.916 1.00 95.81 91 ALA A CA 1
ATOM 742 C C . ALA A 1 91 ? -7.260 6.827 -3.155 1.00 95.81 91 ALA A C 1
ATOM 744 O O . ALA A 1 91 ? -7.583 5.801 -3.763 1.00 95.81 91 ALA A O 1
ATOM 745 N N . PRO A 1 92 ? -7.711 8.038 -3.546 1.00 92.38 92 PRO A N 1
ATOM 746 C CA . PRO A 1 92 ? -8.740 8.218 -4.578 1.00 92.38 92 PRO A CA 1
ATOM 747 C C . PRO A 1 92 ? -8.466 7.546 -5.931 1.00 92.38 92 PRO A C 1
ATOM 749 O O . PRO A 1 92 ? -9.405 7.238 -6.662 1.00 92.38 92 PRO A O 1
ATOM 752 N N . ASP A 1 93 ? -7.201 7.337 -6.285 1.00 91.00 93 ASP A N 1
ATOM 753 C CA . ASP A 1 93 ? -6.764 6.757 -7.552 1.00 91.00 93 ASP A CA 1
ATOM 754 C C . ASP A 1 93 ? -6.275 5.304 -7.430 1.00 91.00 93 ASP A C 1
ATOM 756 O O . ASP A 1 93 ? -5.796 4.752 -8.419 1.00 91.00 93 ASP A O 1
ATOM 760 N N . VAL A 1 94 ? -6.402 4.678 -6.255 1.00 94.81 94 VAL A N 1
ATOM 761 C CA . VAL A 1 94 ? -5.977 3.296 -5.983 1.00 94.81 94 VAL A CA 1
ATOM 762 C C . VAL A 1 94 ? -7.167 2.347 -6.071 1.00 94.81 94 VAL A C 1
ATOM 764 O O . VAL A 1 94 ? -8.173 2.496 -5.373 1.00 94.81 94 VAL A O 1
ATOM 767 N N . ARG A 1 95 ? -7.052 1.328 -6.923 1.00 94.50 95 ARG A N 1
ATOM 768 C CA . ARG A 1 95 ? -8.096 0.319 -7.125 1.00 94.50 95 ARG A CA 1
ATOM 769 C C . ARG A 1 95 ? -7.896 -0.880 -6.205 1.00 94.50 95 ARG A C 1
ATOM 771 O O . ARG A 1 95 ? -6.798 -1.164 -5.737 1.00 94.50 95 ARG A O 1
ATOM 778 N N . ALA A 1 96 ? -8.970 -1.633 -5.978 1.00 91.81 96 ALA A N 1
ATOM 779 C CA . ALA A 1 96 ? -8.921 -2.853 -5.171 1.00 91.81 96 ALA A CA 1
ATOM 780 C C . ALA A 1 96 ? -8.053 -3.965 -5.772 1.00 91.81 96 ALA A C 1
ATOM 782 O O . ALA A 1 96 ? -7.547 -4.808 -5.035 1.00 91.81 96 ALA A O 1
ATOM 783 N N . ASP A 1 97 ? -7.886 -3.961 -7.092 1.00 91.94 97 ASP A N 1
ATOM 784 C CA . ASP A 1 97 ? -7.135 -4.949 -7.859 1.00 91.94 97 ASP A CA 1
ATOM 785 C C . ASP A 1 97 ? -5.733 -4.477 -8.286 1.00 91.94 97 ASP A C 1
ATOM 787 O O . ASP A 1 97 ? -5.032 -5.215 -8.985 1.00 91.94 97 ASP A O 1
ATOM 791 N N . ASP A 1 98 ? -5.298 -3.290 -7.846 1.00 94.56 98 ASP A N 1
ATOM 792 C CA . ASP A 1 98 ? -3.949 -2.790 -8.119 1.00 94.56 98 ASP A CA 1
ATOM 793 C C . ASP A 1 98 ? -2.893 -3.660 -7.417 1.00 94.56 98 ASP A C 1
ATOM 795 O O . ASP A 1 98 ? -3.002 -4.006 -6.239 1.00 94.56 98 ASP A O 1
ATOM 799 N N . VAL A 1 99 ? -1.820 -4.000 -8.138 1.00 94.75 99 VAL A N 1
ATOM 800 C CA . VAL A 1 99 ? -0.675 -4.722 -7.568 1.00 94.75 99 VAL A CA 1
ATOM 801 C C . VAL A 1 99 ? 0.378 -3.714 -7.133 1.00 94.75 99 VAL A C 1
ATOM 803 O O . VAL A 1 99 ? 0.990 -3.062 -7.972 1.00 94.75 99 VAL A O 1
ATOM 806 N N . HIS A 1 100 ? 0.625 -3.632 -5.827 1.00 96.38 100 HIS A N 1
ATOM 807 C CA . HIS A 1 100 ? 1.577 -2.689 -5.247 1.00 96.38 100 HIS A CA 1
ATOM 808 C C . HIS A 1 100 ? 2.951 -3.325 -4.995 1.00 96.38 100 HIS A C 1
ATOM 810 O O . HIS A 1 100 ? 3.055 -4.446 -4.489 1.00 96.38 100 HIS A O 1
ATOM 816 N N . LEU A 1 101 ? 4.030 -2.601 -5.291 1.00 96.00 101 LEU A N 1
ATOM 817 C CA . LEU A 1 101 ? 5.389 -2.998 -4.939 1.00 96.00 101 LEU A CA 1
ATOM 818 C C . LEU A 1 101 ? 5.544 -3.038 -3.409 1.00 96.00 101 LEU A C 1
ATOM 820 O O . LEU A 1 101 ? 5.294 -2.054 -2.720 1.00 96.00 101 LEU A O 1
ATOM 824 N N . LEU A 1 102 ? 5.990 -4.173 -2.869 1.00 95.06 102 LEU A N 1
ATOM 825 C CA . LEU A 1 102 ? 6.068 -4.396 -1.417 1.00 95.06 102 LEU A CA 1
ATOM 826 C C . LEU A 1 102 ? 7.469 -4.167 -0.817 1.00 95.06 102 LEU A C 1
ATOM 828 O O . LEU A 1 102 ? 7.681 -4.364 0.382 1.00 95.06 102 LEU A O 1
ATOM 832 N N . PHE A 1 103 ? 8.453 -3.802 -1.644 1.00 96.12 103 PHE A N 1
ATOM 833 C CA . PHE A 1 103 ? 9.861 -3.683 -1.253 1.00 96.12 103 PHE A CA 1
ATOM 834 C C . PHE A 1 103 ? 10.328 -4.874 -0.385 1.00 96.12 103 PHE A C 1
ATOM 836 O O . PHE A 1 103 ? 10.204 -6.040 -0.772 1.00 96.12 103 PHE A O 1
ATOM 843 N N . SER A 1 104 ? 10.881 -4.595 0.800 1.00 97.50 104 SER A N 1
ATOM 844 C CA . SER A 1 104 ? 11.481 -5.596 1.683 1.00 97.50 104 SER A CA 1
ATOM 845 C C . SER A 1 104 ? 10.484 -6.528 2.369 1.00 97.50 104 SER A C 1
ATOM 847 O O . SER A 1 104 ? 10.934 -7.547 2.885 1.00 97.50 104 SER A O 1
ATOM 849 N N . VAL A 1 105 ? 9.171 -6.272 2.321 1.00 97.12 105 VAL A N 1
ATOM 850 C CA . VAL A 1 105 ? 8.159 -7.231 2.813 1.00 97.12 105 VAL A CA 1
ATOM 851 C C . VAL A 1 105 ? 8.269 -8.568 2.068 1.00 97.12 105 VAL A C 1
ATOM 853 O O . VAL A 1 105 ? 8.078 -9.629 2.657 1.00 97.12 105 VAL A O 1
ATOM 856 N N . THR A 1 106 ? 8.703 -8.539 0.802 1.00 96.12 106 THR A N 1
ATOM 857 C CA . THR A 1 106 ? 8.979 -9.738 -0.010 1.00 96.12 106 THR A CA 1
ATOM 858 C C . THR A 1 106 ? 9.931 -10.720 0.685 1.00 96.12 106 THR A C 1
ATOM 860 O O . THR A 1 106 ? 9.776 -11.928 0.533 1.00 96.12 106 THR A O 1
ATOM 863 N N . LYS A 1 107 ? 10.878 -10.237 1.507 1.00 97.31 107 LYS A N 1
ATOM 864 C CA . LYS A 1 107 ? 11.831 -11.097 2.230 1.00 97.31 107 LYS A CA 1
ATOM 865 C C . LYS A 1 107 ? 11.129 -12.041 3.207 1.00 97.31 107 LYS A C 1
ATOM 867 O O . LYS A 1 107 ? 11.523 -13.198 3.299 1.00 97.31 107 LYS A O 1
ATOM 872 N N . SER A 1 108 ? 10.080 -11.571 3.884 1.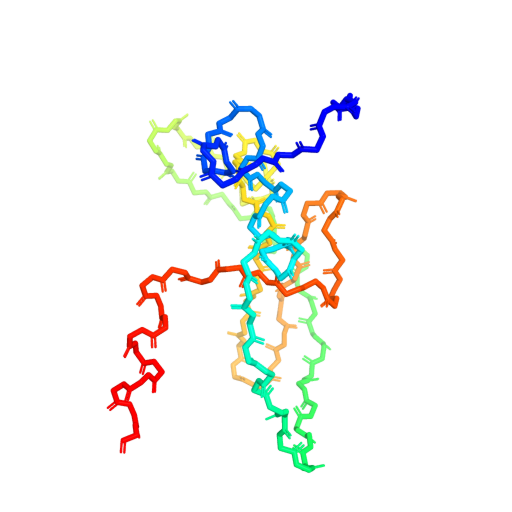00 97.31 108 SER A N 1
ATOM 873 C CA . SER A 1 108 ? 9.280 -12.392 4.799 1.00 97.31 108 SER A CA 1
ATOM 874 C C . SER A 1 108 ? 8.530 -13.502 4.064 1.00 97.31 108 SER A C 1
ATOM 876 O O . SER A 1 108 ? 8.371 -14.587 4.607 1.00 97.31 108 SER A O 1
ATOM 878 N N . ILE A 1 109 ? 8.105 -13.256 2.820 1.00 94.62 109 ILE A N 1
ATOM 879 C CA . ILE A 1 109 ? 7.470 -14.279 1.981 1.00 94.62 109 ILE A CA 1
ATOM 880 C C . ILE A 1 109 ? 8.512 -15.317 1.561 1.00 94.62 109 ILE A C 1
ATOM 882 O O . ILE A 1 109 ? 8.294 -16.511 1.737 1.00 94.62 109 ILE A O 1
ATOM 886 N N . THR A 1 110 ? 9.665 -14.875 1.051 1.00 94.50 110 THR A N 1
ATOM 887 C CA . THR A 1 110 ? 10.734 -15.784 0.614 1.00 94.50 110 THR A CA 1
ATOM 888 C C . THR A 1 110 ? 11.286 -16.630 1.759 1.00 94.50 110 THR A C 1
ATOM 890 O O . THR A 1 110 ? 11.621 -17.780 1.525 1.00 94.50 110 THR A O 1
ATOM 893 N N . SER A 1 111 ? 11.346 -16.116 2.992 1.00 96.62 111 SER A N 1
ATOM 894 C CA . SER A 1 111 ? 11.833 -16.891 4.144 1.00 96.62 111 SER A CA 1
ATOM 895 C C . SER A 1 111 ? 10.912 -18.029 4.594 1.00 96.62 111 SER A C 1
ATOM 897 O O . SER A 1 111 ? 11.318 -18.825 5.434 1.00 96.62 111 SER A O 1
ATOM 899 N N . LEU A 1 112 ? 9.667 -18.075 4.107 1.00 95.31 112 LEU A N 1
ATOM 900 C CA . LEU A 1 112 ? 8.717 -19.152 4.414 1.00 95.31 112 LEU A CA 1
ATOM 901 C C . LEU A 1 112 ? 8.852 -20.359 3.471 1.00 95.31 112 LEU A C 1
ATOM 903 O O . LEU A 1 112 ? 8.196 -21.372 3.709 1.00 95.31 112 LEU A O 1
ATOM 907 N N . LEU A 1 113 ? 9.643 -20.227 2.402 1.00 86.06 113 LEU A N 1
ATOM 908 C CA . LEU A 1 113 ? 9.929 -21.272 1.417 1.00 86.06 113 LEU A CA 1
ATOM 909 C C . LEU A 1 113 ? 11.235 -21.991 1.766 1.00 86.06 113 LEU A C 1
ATOM 911 O O . LEU A 1 113 ? 11.275 -23.222 1.558 1.00 86.06 113 LEU A O 1
#

Sequence (113 aa):
MIHDDRPTLDNWLEPPHLHWSLRHARELIPTALVRRGESIRALRDDPDDGLLDLEFVGHQGRRSIGTWLQTTEVDSLTVLRGESVVLEWRAPDVRADDVHLLFSVTKSITSLL

Foldseek 3Di:
DPDPDQDAPVDCCDPPNPLVCQLVVVVHDPDDDDDDDPDDDQFAEAEDPCQQQDWDQDPVGIDGNVVVCQVDPDQWDWDDDPRYTHDTDGDPPHDPPGDGHPPCVVVVVVVVD

Secondary structure (DSSP, 8-state):
---SS---TTTTTSTTTHHHHHH-HHHHS-----PPPSS--PPEE---GGGTT-EEEETTEEEEHHHHHHTTT--EEEEEETTEEEEEEE-TT--TT-----TTHHHHHHTT-

pLDDT: mean 93.15, std 9.16, range [39.66, 98.19]

Radius of gyration: 16.95 Å; chains: 1; bounding box: 33×40×38 Å